Protein AF-A0A1G2IUQ7-F1 (afdb_monomer_lite)

pLDDT: mean 84.72, std 8.71, range [58.06, 95.12]

Radius of gyration: 25.97 Å; chains: 1; bounding box: 78×21×56 Å

Secondary structure (DSSP, 8-state):
--HHHHHHHHHHHHHHHHHHH----HHHHHHHHHHHHHHHHHHHHHHHHHHHHHHHHH-TT-HHHHHHHHHHHHHHHHHHHHHHHHHHHHHHHHHHTT-

Organism: NCBI:txid1802223

Structure (mmCIF, N/CA/C/O backbone):
data_AF-A0A1G2IUQ7-F1
#
_entry.id   AF-A0A1G2IUQ7-F1
#
loop_
_atom_site.group_PDB
_atom_site.id
_atom_site.type_symbol
_atom_site.label_atom_id
_atom_site.label_alt_id
_atom_site.label_comp_id
_atom_site.label_asym_id
_atom_site.label_entity_id
_atom_site.label_seq_id
_atom_site.pdbx_PDB_ins_code
_atom_site.Cartn_x
_atom_site.Cartn_y
_atom_site.Cartn_z
_atom_site.occupancy
_atom_site.B_iso_or_equiv
_atom_site.auth_seq_id
_atom_site.auth_comp_id
_atom_site.auth_asym_id
_atom_site.auth_atom_id
_atom_site.pdbx_PDB_model_num
ATOM 1 N N . MET A 1 1 ? 54.262 7.006 -28.403 1.00 63.62 1 MET A N 1
ATOM 2 C CA . MET A 1 1 ? 52.849 6.560 -28.362 1.00 63.62 1 MET A CA 1
ATOM 3 C C . MET A 1 1 ? 52.128 7.030 -29.611 1.00 63.62 1 MET A C 1
ATOM 5 O O . MET A 1 1 ? 52.298 8.179 -30.005 1.00 63.62 1 MET A O 1
ATOM 9 N N . ASN A 1 2 ? 51.349 6.153 -30.245 1.00 82.88 2 ASN A N 1
ATOM 10 C CA . ASN A 1 2 ? 50.547 6.530 -31.404 1.00 82.88 2 ASN A CA 1
ATOM 11 C C . ASN A 1 2 ? 49.430 7.480 -30.938 1.00 82.88 2 ASN A C 1
ATOM 13 O O . ASN A 1 2 ? 48.631 7.107 -30.080 1.00 82.88 2 ASN A O 1
ATOM 17 N N . LYS A 1 3 ? 49.390 8.711 -31.465 1.00 79.44 3 LYS A N 1
ATOM 18 C CA . LYS A 1 3 ? 48.465 9.771 -31.012 1.00 79.44 3 LYS A CA 1
ATOM 19 C C . LYS A 1 3 ? 46.997 9.317 -31.039 1.00 79.44 3 LYS A C 1
ATOM 21 O O . LYS A 1 3 ? 46.215 9.707 -30.182 1.00 79.44 3 LYS A O 1
ATOM 26 N N . LYS A 1 4 ? 46.654 8.415 -31.966 1.00 82.12 4 LYS A N 1
ATOM 27 C CA . LYS A 1 4 ? 45.323 7.803 -32.091 1.00 82.12 4 LYS A CA 1
ATOM 28 C C . LYS A 1 4 ? 44.964 6.904 -30.901 1.00 82.12 4 LYS A C 1
ATOM 30 O O . LYS A 1 4 ? 43.848 6.971 -30.405 1.00 82.12 4 LYS A O 1
ATOM 35 N N . ALA A 1 5 ? 45.920 6.113 -30.411 1.00 83.94 5 ALA A N 1
ATOM 36 C CA . ALA A 1 5 ? 45.714 5.239 -29.255 1.00 83.94 5 ALA A CA 1
ATOM 37 C C . ALA A 1 5 ? 45.514 6.051 -27.966 1.00 83.94 5 ALA A C 1
ATOM 39 O O . ALA A 1 5 ? 44.662 5.719 -27.152 1.00 83.94 5 ALA A O 1
ATOM 40 N N . PHE A 1 6 ? 46.245 7.159 -27.819 1.00 84.69 6 PHE A N 1
ATOM 41 C CA . PHE A 1 6 ? 46.074 8.071 -26.688 1.00 84.69 6 PHE A CA 1
ATOM 42 C C . PHE A 1 6 ? 44.686 8.736 -26.677 1.00 84.69 6 PHE A C 1
ATOM 44 O O . PHE A 1 6 ? 44.037 8.781 -25.637 1.00 84.69 6 PHE A O 1
ATOM 51 N N . ILE A 1 7 ? 44.197 9.183 -27.840 1.00 86.69 7 ILE A N 1
ATOM 52 C CA . ILE A 1 7 ? 42.865 9.796 -27.975 1.00 86.69 7 ILE A CA 1
ATOM 53 C C . ILE A 1 7 ? 41.742 8.792 -27.669 1.00 86.69 7 ILE A C 1
ATOM 55 O O . ILE A 1 7 ? 40.779 9.147 -26.995 1.0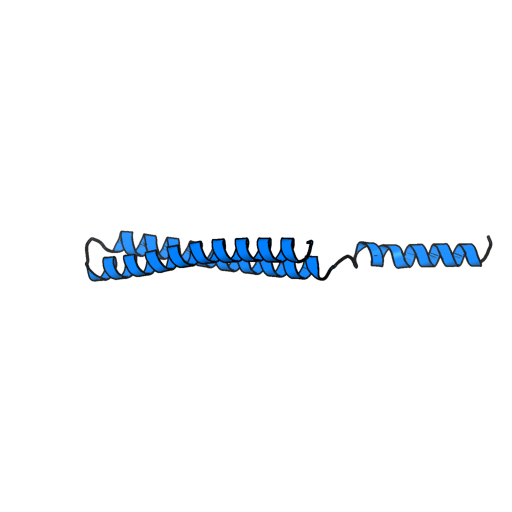0 86.69 7 ILE A O 1
ATOM 59 N N . LEU A 1 8 ? 41.870 7.537 -28.111 1.00 83.44 8 LEU A N 1
ATOM 60 C CA . LEU A 1 8 ? 40.879 6.491 -27.827 1.00 83.44 8 LEU A CA 1
ATOM 61 C C . LEU A 1 8 ? 40.792 6.155 -26.334 1.00 83.44 8 LEU A C 1
ATOM 63 O O . LEU A 1 8 ? 39.694 6.006 -25.805 1.00 83.44 8 LEU A O 1
ATOM 67 N N . ILE A 1 9 ? 41.934 6.090 -25.643 1.00 86.62 9 ILE A N 1
ATOM 68 C CA . ILE A 1 9 ? 41.970 5.866 -24.191 1.00 86.62 9 ILE A CA 1
ATOM 69 C C . ILE A 1 9 ? 41.321 7.044 -23.454 1.00 86.62 9 ILE A C 1
ATOM 71 O O . ILE A 1 9 ? 40.516 6.831 -22.551 1.00 86.62 9 ILE A O 1
ATOM 75 N N . LEU A 1 10 ? 41.610 8.280 -23.868 1.00 83.38 10 LEU A N 1
ATOM 76 C CA . LEU A 1 10 ? 41.030 9.477 -23.258 1.00 83.38 10 LEU A CA 1
ATOM 77 C C . LEU A 1 10 ? 39.502 9.535 -23.443 1.00 83.38 10 LEU A C 1
ATOM 79 O O . LEU A 1 10 ? 38.780 9.817 -22.492 1.00 83.38 10 LEU A O 1
ATOM 83 N N . LEU A 1 11 ? 38.998 9.199 -24.634 1.00 81.88 11 LEU A N 1
ATOM 84 C CA . LEU A 1 11 ? 37.558 9.083 -24.901 1.00 81.88 11 LEU A CA 1
ATOM 85 C C . LEU A 1 11 ? 36.897 7.977 -24.066 1.00 81.88 11 LEU A C 1
ATOM 87 O O . LEU A 1 11 ? 35.799 8.177 -23.548 1.00 81.88 11 LEU A O 1
ATOM 91 N N . GLY A 1 12 ? 37.567 6.836 -23.888 1.00 81.31 12 GLY A N 1
ATOM 92 C CA . GLY A 1 12 ? 37.091 5.761 -23.014 1.00 81.31 12 GLY A CA 1
ATOM 93 C C . GLY A 1 12 ? 36.958 6.216 -21.558 1.00 81.31 12 GLY A C 1
ATOM 94 O O . GLY A 1 12 ? 35.909 6.040 -20.946 1.00 81.31 12 GLY A O 1
ATOM 95 N N . VAL A 1 13 ? 37.979 6.888 -21.021 1.00 84.56 13 VAL A N 1
ATOM 96 C CA . VAL A 1 13 ? 37.972 7.417 -19.642 1.00 84.56 13 VAL A CA 1
ATOM 97 C C . VAL A 1 13 ? 36.889 8.476 -19.433 1.00 84.56 13 VAL A C 1
ATOM 99 O O . VAL A 1 13 ? 36.280 8.515 -18.370 1.00 84.56 13 VAL A O 1
ATOM 102 N N . LEU A 1 14 ? 36.603 9.304 -20.438 1.00 79.69 14 LEU A N 1
ATOM 103 C CA . LEU A 1 14 ? 35.567 10.338 -20.350 1.00 79.69 14 LEU A CA 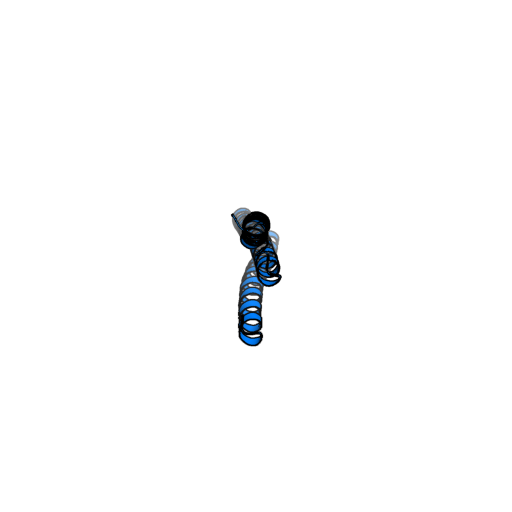1
ATOM 104 C C . LEU A 1 14 ? 34.139 9.788 -20.493 1.00 79.69 14 LEU A C 1
ATOM 106 O O . LEU A 1 14 ? 33.198 10.396 -19.988 1.00 79.69 14 LEU A O 1
ATOM 110 N N . THR A 1 15 ? 33.959 8.646 -21.161 1.00 79.31 15 THR A N 1
ATOM 111 C CA . THR A 1 15 ? 32.636 8.027 -21.371 1.00 79.31 15 THR A CA 1
ATOM 112 C C . THR A 1 15 ? 32.271 6.999 -20.297 1.00 79.31 15 THR A C 1
ATOM 114 O O . THR A 1 15 ? 31.086 6.783 -20.052 1.00 79.31 15 THR A O 1
ATOM 117 N N . LEU A 1 16 ? 33.256 6.426 -19.596 1.00 75.31 16 LEU A N 1
ATOM 118 C CA . LEU A 1 16 ? 33.063 5.477 -18.489 1.00 75.31 16 LEU A CA 1
ATOM 119 C C . LEU A 1 16 ? 32.168 6.008 -17.348 1.00 75.31 16 LEU A C 1
ATOM 121 O O . LEU A 1 16 ? 31.247 5.287 -16.960 1.00 75.31 16 LEU A O 1
ATOM 125 N N . PRO A 1 17 ? 32.353 7.242 -16.829 1.00 76.31 17 PRO A N 1
ATOM 126 C CA . PRO A 1 17 ? 31.461 7.796 -15.813 1.00 76.31 17 PRO A CA 1
ATOM 127 C C . PRO A 1 17 ? 30.031 7.921 -16.335 1.00 76.31 17 PRO A C 1
ATOM 129 O O . PRO A 1 17 ? 29.085 7.539 -15.653 1.00 76.31 17 PRO A O 1
ATOM 132 N N . ASN A 1 18 ? 29.866 8.378 -17.578 1.00 70.75 18 ASN A N 1
ATOM 133 C CA . ASN A 1 18 ? 28.543 8.517 -18.174 1.00 70.75 18 ASN A CA 1
ATOM 134 C C . ASN A 1 18 ? 27.851 7.159 -18.327 1.00 70.75 18 ASN A C 1
ATOM 136 O O . ASN A 1 18 ? 26.663 7.080 -18.071 1.00 70.75 18 ASN A O 1
ATOM 140 N N . LEU A 1 19 ? 28.557 6.077 -18.662 1.00 70.00 19 LEU A N 1
ATOM 141 C CA . LEU A 1 19 ? 27.963 4.734 -18.718 1.00 70.00 19 LEU A CA 1
ATOM 142 C C . LEU A 1 19 ? 27.585 4.192 -17.328 1.00 70.00 19 LEU A C 1
ATOM 144 O O . LEU A 1 19 ? 26.555 3.538 -17.196 1.00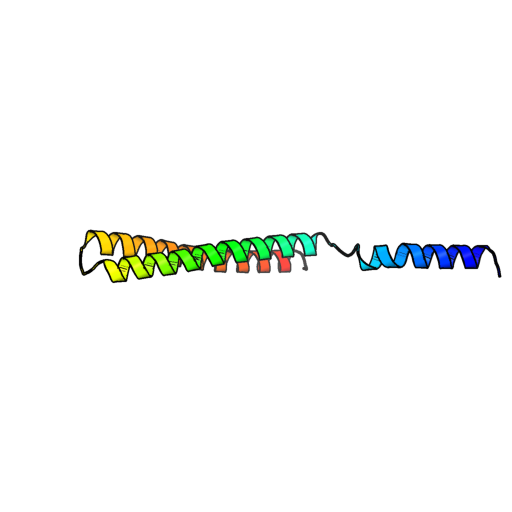 70.00 19 LEU A O 1
ATOM 148 N N . ALA A 1 20 ? 28.382 4.490 -16.297 1.00 68.25 20 ALA A N 1
ATOM 149 C CA . ALA A 1 20 ? 28.106 4.072 -14.921 1.00 68.25 20 ALA A CA 1
ATOM 150 C C . ALA A 1 20 ? 26.925 4.832 -14.287 1.00 68.25 20 ALA A C 1
ATOM 152 O O . ALA A 1 20 ? 26.171 4.256 -13.506 1.00 68.25 20 ALA A O 1
ATOM 153 N N . PHE A 1 21 ? 26.742 6.112 -14.629 1.00 66.88 21 PHE A N 1
ATOM 154 C CA . PHE A 1 21 ? 25.697 6.967 -14.053 1.00 66.88 21 PHE A CA 1
ATOM 155 C C . PHE A 1 21 ? 24.465 7.164 -14.955 1.00 66.88 21 PHE A C 1
ATOM 157 O O . PHE A 1 21 ? 23.418 7.564 -14.454 1.00 66.88 21 PHE A O 1
ATOM 164 N N . ALA A 1 22 ? 24.531 6.860 -16.258 1.00 60.19 22 ALA A N 1
ATOM 165 C CA . ALA A 1 22 ? 23.389 6.982 -17.178 1.00 60.19 22 ALA A CA 1
ATOM 166 C C . ALA A 1 22 ? 22.461 5.759 -17.191 1.00 60.19 22 ALA A C 1
ATOM 168 O O . ALA A 1 22 ? 21.527 5.714 -17.991 1.00 60.19 22 ALA A O 1
ATOM 169 N N . GLN A 1 23 ? 22.657 4.778 -16.305 1.00 63.69 23 GLN A N 1
ATOM 170 C CA . GLN A 1 23 ? 21.780 3.608 -16.183 1.00 63.69 23 GLN A CA 1
ATOM 171 C C . G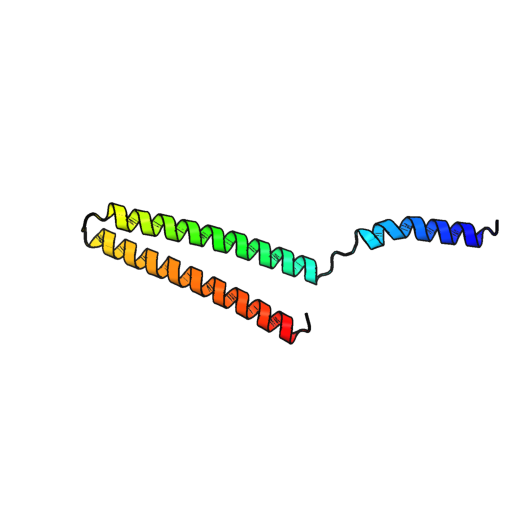LN A 1 23 ? 20.451 3.942 -15.471 1.00 63.69 23 GLN A C 1
ATOM 173 O O . GLN A 1 23 ? 19.955 3.197 -14.628 1.00 63.69 23 GLN A O 1
ATOM 178 N N . VAL A 1 24 ? 19.840 5.074 -15.812 1.00 62.34 24 VAL A N 1
ATOM 179 C CA . VAL A 1 24 ? 18.431 5.327 -15.523 1.00 62.34 24 VAL A CA 1
ATOM 180 C C . VAL A 1 24 ? 17.656 4.818 -16.728 1.00 62.34 24 VAL A C 1
ATOM 182 O O . VAL A 1 24 ? 17.464 5.516 -17.720 1.00 62.34 24 VAL A O 1
ATOM 185 N N . THR A 1 25 ? 17.266 3.547 -16.675 1.00 78.31 25 THR A N 1
ATOM 186 C CA . THR A 1 25 ? 16.337 3.000 -17.661 1.00 78.31 25 THR A CA 1
ATOM 187 C C . THR A 1 25 ? 14.944 3.560 -17.381 1.00 78.31 25 THR A C 1
ATOM 189 O O . THR A 1 25 ? 14.586 3.832 -16.236 1.00 78.31 25 THR A O 1
ATOM 192 N N . ILE A 1 26 ? 14.112 3.698 -18.415 1.00 74.94 26 ILE A N 1
ATOM 193 C CA . ILE A 1 26 ? 12.698 4.076 -18.234 1.00 74.94 26 ILE A CA 1
ATOM 194 C C . ILE A 1 26 ? 12.026 3.129 -17.224 1.00 74.94 26 ILE A C 1
ATOM 196 O O . ILE A 1 26 ? 11.244 3.563 -16.382 1.00 74.94 26 ILE A O 1
ATOM 200 N N . GLN A 1 27 ? 12.423 1.853 -17.231 1.00 77.56 27 GLN A N 1
ATOM 201 C CA . GLN A 1 27 ? 11.954 0.860 -16.275 1.00 77.56 27 GLN A CA 1
ATOM 202 C C . GLN A 1 27 ? 12.298 1.201 -14.820 1.00 77.56 27 GLN A C 1
ATOM 204 O O . GLN A 1 27 ? 11.446 1.050 -13.945 1.00 77.56 27 GLN A O 1
ATOM 209 N N . SER A 1 28 ? 13.518 1.668 -14.532 1.00 80.44 28 SER A N 1
ATOM 210 C CA . SER A 1 28 ? 13.896 2.017 -13.159 1.00 80.44 28 SER A CA 1
ATOM 211 C C . SER A 1 28 ? 13.139 3.247 -12.659 1.00 80.44 28 SER A C 1
ATOM 213 O O . SER A 1 28 ? 12.750 3.282 -11.492 1.00 80.44 28 SER A O 1
ATOM 215 N N . MET A 1 29 ? 12.836 4.204 -13.542 1.00 80.81 29 MET A N 1
ATOM 216 C CA . MET A 1 29 ? 11.997 5.359 -13.205 1.00 80.81 29 MET A CA 1
ATOM 217 C C . MET A 1 29 ? 10.549 4.959 -12.911 1.00 80.81 29 MET A C 1
ATOM 219 O O . MET A 1 29 ? 9.978 5.416 -11.922 1.00 80.81 29 MET A O 1
ATOM 223 N N . VAL A 1 30 ? 9.963 4.085 -13.736 1.00 82.75 30 VAL A N 1
ATOM 224 C CA . VAL A 1 30 ? 8.599 3.576 -13.526 1.00 82.75 30 VAL A CA 1
ATOM 225 C C . VAL A 1 30 ? 8.518 2.786 -12.222 1.00 82.75 30 VAL A C 1
ATOM 227 O O . VAL A 1 30 ? 7.625 3.034 -11.414 1.00 82.75 30 VAL A O 1
ATOM 230 N N . ASN A 1 31 ? 9.482 1.901 -11.962 1.00 84.88 31 ASN A N 1
ATOM 231 C CA . ASN A 1 31 ? 9.530 1.131 -10.720 1.00 84.88 31 ASN A CA 1
ATOM 232 C C . ASN A 1 31 ? 9.678 2.041 -9.493 1.00 84.88 31 ASN A C 1
ATOM 234 O O . ASN A 1 31 ? 8.992 1.833 -8.495 1.00 84.88 31 ASN A O 1
ATOM 238 N N . ALA A 1 32 ? 10.526 3.071 -9.565 1.00 85.94 32 ALA A N 1
ATOM 239 C CA . ALA A 1 32 ? 10.671 4.039 -8.482 1.00 85.94 32 ALA A CA 1
ATOM 240 C C . ALA A 1 32 ? 9.356 4.789 -8.214 1.00 85.94 32 ALA A C 1
ATOM 242 O O . ALA A 1 32 ? 8.926 4.866 -7.065 1.00 85.94 32 ALA A O 1
ATOM 243 N N . ALA A 1 33 ? 8.677 5.265 -9.263 1.00 86.25 33 ALA A N 1
ATOM 244 C CA . ALA A 1 33 ? 7.387 5.940 -9.137 1.00 86.25 33 ALA A CA 1
ATOM 245 C C . ALA A 1 33 ? 6.321 5.026 -8.512 1.00 86.25 33 ALA A C 1
ATOM 247 O O . ALA A 1 33 ? 5.655 5.423 -7.557 1.00 86.25 33 ALA A O 1
ATOM 248 N N . VAL A 1 34 ? 6.218 3.781 -8.988 1.00 88.19 34 VAL A N 1
ATOM 249 C CA . VAL A 1 34 ? 5.315 2.759 -8.438 1.00 88.19 34 VAL A CA 1
ATOM 250 C C . VAL A 1 34 ? 5.575 2.540 -6.949 1.00 88.19 34 VAL A C 1
ATOM 252 O O . VAL A 1 34 ? 4.639 2.582 -6.150 1.00 88.19 34 VAL A O 1
ATOM 255 N N . MET A 1 35 ? 6.835 2.345 -6.555 1.00 89.31 35 MET A N 1
ATOM 256 C CA . MET A 1 35 ? 7.188 2.100 -5.155 1.00 89.31 35 MET A CA 1
ATOM 257 C C . MET A 1 35 ? 6.859 3.307 -4.279 1.00 89.31 35 MET A C 1
ATOM 259 O O . MET A 1 35 ? 6.255 3.144 -3.220 1.00 89.31 35 MET A O 1
ATOM 263 N N . THR A 1 36 ? 7.167 4.526 -4.728 1.00 90.81 36 THR A N 1
ATOM 264 C CA . THR A 1 36 ? 6.792 5.751 -4.008 1.00 90.81 36 THR A CA 1
ATOM 265 C C . THR A 1 36 ? 5.276 5.858 -3.832 1.00 90.81 36 THR A C 1
ATOM 267 O O . THR A 1 36 ? 4.811 6.141 -2.727 1.00 90.81 36 THR A O 1
ATOM 270 N N . THR A 1 37 ? 4.487 5.581 -4.873 1.00 90.94 37 THR A N 1
ATOM 271 C CA . THR A 1 37 ? 3.021 5.592 -4.781 1.00 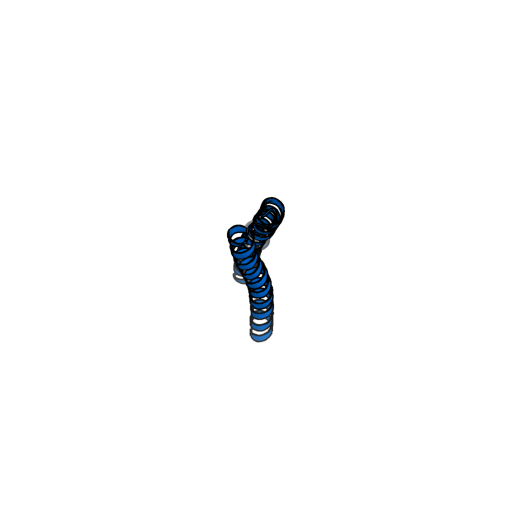90.94 37 THR A CA 1
ATOM 272 C C . THR A 1 37 ? 2.503 4.548 -3.789 1.00 90.94 37 THR A C 1
ATOM 274 O O . THR A 1 37 ? 1.646 4.872 -2.966 1.00 90.94 37 THR A O 1
ATOM 277 N N . LEU A 1 38 ? 3.039 3.323 -3.804 1.00 91.00 38 LEU A N 1
ATOM 278 C CA . LEU A 1 38 ? 2.648 2.265 -2.864 1.00 91.00 38 LEU A CA 1
ATOM 279 C C . LEU A 1 38 ? 3.010 2.608 -1.411 1.00 91.00 38 LEU A C 1
ATOM 281 O O . LEU A 1 38 ? 2.226 2.328 -0.501 1.00 91.00 38 LEU A O 1
ATOM 285 N N . TYR A 1 39 ? 4.149 3.261 -1.172 1.00 92.75 39 TYR A N 1
ATOM 286 C CA . TYR A 1 39 ? 4.520 3.729 0.166 1.00 92.75 39 TYR A CA 1
ATOM 287 C C . TYR A 1 39 ? 3.561 4.797 0.693 1.00 92.75 39 TYR A C 1
ATOM 289 O O . TYR A 1 39 ? 3.105 4.710 1.832 1.00 92.75 39 TYR A O 1
ATOM 297 N N . ILE A 1 40 ? 3.198 5.776 -0.135 1.00 93.94 40 ILE A N 1
ATOM 298 C CA . ILE A 1 40 ? 2.239 6.816 0.262 1.00 93.94 40 ILE A CA 1
ATOM 299 C C . ILE A 1 40 ? 0.861 6.195 0.527 1.00 93.94 40 ILE A C 1
ATOM 301 O O . ILE A 1 40 ? 0.247 6.464 1.561 1.00 93.94 40 ILE A O 1
ATOM 305 N N . ALA A 1 41 ? 0.387 5.325 -0.369 1.00 92.19 41 ALA A N 1
ATOM 306 C CA . ALA A 1 41 ? -0.909 4.668 -0.231 1.00 92.19 41 ALA A CA 1
ATOM 307 C C . ALA A 1 41 ? -0.983 3.787 1.028 1.00 92.19 41 ALA A C 1
ATOM 309 O O . ALA A 1 41 ? -1.965 3.849 1.769 1.00 92.19 41 ALA A O 1
ATOM 310 N N . SER A 1 42 ? 0.062 3.005 1.309 1.00 92.44 42 SER A N 1
ATOM 311 C CA . SER A 1 42 ? 0.119 2.173 2.517 1.00 92.44 42 SER A CA 1
ATOM 312 C C . SER A 1 42 ? 0.156 3.015 3.794 1.00 92.44 42 SER A C 1
ATOM 314 O O . SER A 1 42 ? -0.571 2.704 4.737 1.00 92.44 42 SER A O 1
ATOM 316 N N . GLY A 1 43 ? 0.893 4.130 3.806 1.00 93.56 43 GLY A N 1
ATOM 317 C CA . GLY A 1 43 ? 0.888 5.082 4.920 1.00 93.56 43 GLY A CA 1
ATOM 318 C C . GLY A 1 43 ? -0.509 5.628 5.237 1.00 93.56 43 GLY A C 1
ATOM 319 O O . GLY A 1 43 ? -0.926 5.628 6.395 1.00 93.56 43 GLY A O 1
ATOM 320 N N . ILE A 1 44 ? -1.276 6.016 4.212 1.00 93.88 44 ILE A N 1
ATOM 321 C CA . ILE A 1 44 ? -2.659 6.500 4.377 1.00 93.88 44 ILE A CA 1
ATOM 322 C C . ILE A 1 44 ? -3.557 5.415 4.986 1.00 93.88 44 ILE A C 1
ATOM 324 O O . ILE A 1 44 ? -4.358 5.694 5.879 1.00 93.88 44 ILE A O 1
ATOM 328 N N . ILE A 1 45 ? -3.414 4.167 4.541 1.00 94.25 45 ILE A N 1
ATOM 329 C CA . ILE A 1 45 ? -4.206 3.044 5.055 1.00 94.25 45 ILE A CA 1
ATOM 330 C C . ILE A 1 45 ? -3.895 2.762 6.521 1.00 94.25 45 ILE A C 1
ATOM 332 O O . ILE A 1 45 ? -4.817 2.532 7.300 1.00 94.25 45 ILE A O 1
ATOM 336 N N . VAL A 1 46 ? -2.625 2.812 6.925 1.00 94.69 46 VAL A N 1
ATOM 337 C CA . VAL A 1 46 ? -2.248 2.638 8.336 1.00 94.69 46 VAL A CA 1
ATOM 338 C C . VAL A 1 46 ? -2.926 3.699 9.206 1.00 94.69 46 VAL A C 1
ATOM 340 O O . VAL A 1 46 ? -3.487 3.368 10.250 1.00 94.69 46 VAL A O 1
ATOM 343 N N . ILE A 1 47 ? -2.961 4.955 8.754 1.00 94.88 47 ILE A N 1
ATOM 344 C CA . ILE A 1 47 ? -3.670 6.033 9.460 1.00 94.88 47 ILE A CA 1
ATOM 345 C C . ILE A 1 47 ? -5.171 5.730 9.551 1.00 94.88 47 ILE A C 1
ATOM 347 O O . ILE A 1 47 ? -5.754 5.867 10.626 1.00 94.88 47 ILE A O 1
ATOM 351 N N . LEU A 1 48 ? -5.800 5.274 8.465 1.00 92.62 48 LEU A N 1
ATOM 352 C CA . LEU A 1 48 ? -7.217 4.885 8.454 1.00 92.62 48 LEU A CA 1
ATOM 353 C C . LEU A 1 48 ? -7.523 3.760 9.453 1.00 92.62 48 LEU A C 1
ATOM 355 O O . LEU A 1 48 ? -8.530 3.834 10.163 1.00 92.62 48 LEU A O 1
ATOM 359 N N . TRP A 1 49 ? -6.640 2.767 9.575 1.00 94.31 49 TRP A N 1
ATOM 360 C CA . TRP A 1 49 ? -6.764 1.703 10.573 1.00 94.31 49 TRP A CA 1
ATOM 361 C C . TRP A 1 49 ? -6.662 2.234 12.004 1.00 94.31 49 TRP A C 1
ATOM 363 O O . TRP A 1 49 ? -7.481 1.865 12.849 1.00 94.31 49 TRP A O 1
ATOM 373 N N . ILE A 1 50 ? -5.718 3.140 12.272 1.00 94.75 50 ILE A N 1
ATOM 374 C CA . ILE A 1 50 ? -5.567 3.777 13.589 1.00 94.75 50 ILE A CA 1
ATOM 375 C C . ILE A 1 50 ? -6.817 4.591 13.935 1.00 94.75 50 ILE A C 1
ATOM 377 O O . ILE A 1 50 ? -7.392 4.413 15.010 1.00 94.75 50 ILE A O 1
ATOM 381 N N . VAL A 1 51 ? -7.277 5.449 13.021 1.00 91.81 51 VAL A N 1
ATOM 382 C CA . VAL A 1 51 ? -8.471 6.285 13.220 1.00 91.81 51 VAL A CA 1
ATOM 383 C C . VAL A 1 51 ? -9.700 5.415 13.458 1.00 91.81 51 VAL A C 1
ATOM 385 O O . VAL A 1 51 ? -10.457 5.674 14.389 1.00 91.81 51 VAL A O 1
ATOM 388 N N . THR A 1 52 ? -9.876 4.354 12.671 1.00 92.81 52 THR A N 1
ATOM 389 C CA . THR A 1 52 ? -10.971 3.395 12.852 1.00 92.81 52 THR A CA 1
ATOM 390 C C . THR A 1 52 ? -10.912 2.743 14.233 1.00 92.81 52 THR A C 1
ATOM 392 O O . THR A 1 52 ? -11.927 2.704 14.929 1.00 92.81 52 THR A O 1
ATOM 395 N N . GLY A 1 53 ? -9.735 2.278 14.660 1.00 90.06 53 GLY A N 1
ATOM 396 C CA . GLY A 1 53 ? -9.532 1.690 15.984 1.00 90.06 53 GLY A CA 1
ATOM 397 C C . GLY A 1 53 ? -9.912 2.654 17.107 1.00 90.06 53 GLY A C 1
ATOM 398 O O . GLY A 1 53 ? -10.689 2.296 17.990 1.00 90.06 53 GLY A O 1
ATOM 399 N N . LEU A 1 54 ? -9.457 3.907 17.031 1.00 91.25 54 LEU A N 1
ATOM 400 C CA . LEU A 1 54 ? -9.824 4.951 17.993 1.00 91.25 54 LEU A CA 1
ATOM 401 C C . LEU A 1 54 ? -11.334 5.215 18.015 1.00 91.25 54 LEU A C 1
ATOM 403 O O . LEU A 1 54 ? -11.915 5.404 19.085 1.00 91.25 54 LEU A O 1
ATOM 407 N N . LEU A 1 55 ? -11.989 5.197 16.856 1.00 89.56 55 LEU A N 1
ATOM 408 C CA . LEU A 1 55 ? -13.426 5.438 16.744 1.00 89.56 55 LEU A CA 1
ATOM 409 C C . LEU A 1 55 ? -14.244 4.321 17.403 1.00 89.56 55 LEU A C 1
ATOM 411 O O . LEU A 1 55 ? -15.253 4.604 18.041 1.00 89.56 55 LEU A O 1
ATOM 415 N N . PHE A 1 56 ? -13.781 3.070 17.327 1.00 87.94 56 PHE A N 1
ATOM 416 C CA . PHE A 1 56 ? -14.390 1.959 18.063 1.00 87.94 56 PHE A CA 1
ATOM 417 C C . PHE A 1 56 ? -14.115 2.018 19.565 1.00 87.94 56 PHE A C 1
ATOM 419 O O . PHE A 1 56 ? -15.041 1.819 20.350 1.00 87.94 56 PHE A O 1
ATOM 426 N N . LEU A 1 57 ? -12.881 2.327 19.975 1.00 89.38 57 LEU A N 1
ATOM 427 C CA . LEU A 1 57 ? -12.518 2.425 21.394 1.00 89.38 57 LEU A CA 1
ATOM 428 C C . LEU A 1 57 ? -13.286 3.546 22.107 1.00 89.38 57 LEU A C 1
ATOM 430 O O . LEU A 1 57 ? -13.698 3.391 23.253 1.00 89.38 57 LEU A O 1
ATOM 434 N N . THR A 1 58 ? -13.525 4.662 21.418 1.00 89.38 58 THR A N 1
ATOM 435 C CA . THR A 1 58 ? -14.250 5.817 21.972 1.00 89.38 58 THR A CA 1
ATOM 436 C C . THR A 1 58 ? -15.769 5.720 21.836 1.00 89.38 58 THR A C 1
ATOM 438 O O . THR A 1 58 ? -16.476 6.535 22.425 1.00 89.38 58 THR A O 1
ATOM 441 N N . ALA A 1 59 ? -16.300 4.733 21.106 1.00 85.62 59 ALA A N 1
ATOM 442 C CA . ALA A 1 59 ? -17.733 4.640 20.845 1.00 85.62 59 ALA A CA 1
ATOM 443 C C . ALA A 1 59 ? -18.574 4.329 22.095 1.00 85.62 59 ALA A C 1
ATOM 445 O O . ALA A 1 59 ? -19.743 4.692 22.100 1.00 85.62 59 ALA A O 1
ATOM 446 N N . GLN A 1 60 ? -18.022 3.672 23.127 1.00 84.12 60 GLN A N 1
ATOM 447 C CA . GLN A 1 60 ? -18.692 3.366 24.413 1.00 84.12 60 GLN A CA 1
ATOM 448 C C . GLN A 1 60 ? -20.142 2.826 24.296 1.00 84.12 60 GLN A C 1
ATOM 450 O O . GLN A 1 60 ? -20.965 3.032 25.181 1.00 84.12 60 GLN A O 1
ATOM 455 N N . GLY A 1 61 ? -20.485 2.146 23.195 1.00 77.06 61 GLY A N 1
ATOM 456 C CA . GLY A 1 61 ? -21.841 1.641 22.936 1.00 77.06 61 GLY A CA 1
ATOM 457 C C . GLY A 1 61 ? -22.828 2.650 22.326 1.00 77.06 61 GLY A C 1
ATOM 458 O O . GLY A 1 61 ? -23.963 2.276 22.044 1.00 77.06 61 GLY A O 1
ATOM 459 N N . ALA A 1 62 ? -22.416 3.893 22.055 1.00 88.00 62 ALA A N 1
ATOM 460 C CA . ALA A 1 62 ? -23.226 4.879 21.343 1.00 88.00 62 ALA A CA 1
ATOM 461 C C . ALA A 1 62 ? -23.466 4.430 19.881 1.00 88.00 62 ALA A C 1
ATOM 463 O O . ALA A 1 62 ? -22.502 4.338 19.106 1.00 88.00 62 ALA A O 1
ATOM 464 N N . PRO A 1 63 ? -24.725 4.188 19.460 1.00 83.94 63 PRO A N 1
ATOM 465 C CA . PRO A 1 63 ? -25.041 3.605 18.150 1.00 83.94 63 PRO A CA 1
ATOM 466 C C . PRO A 1 63 ? -24.478 4.400 16.964 1.00 83.94 63 PRO A C 1
ATOM 468 O O . PRO A 1 63 ? -23.989 3.822 15.987 1.00 83.94 63 PRO A O 1
ATOM 471 N N . ASP A 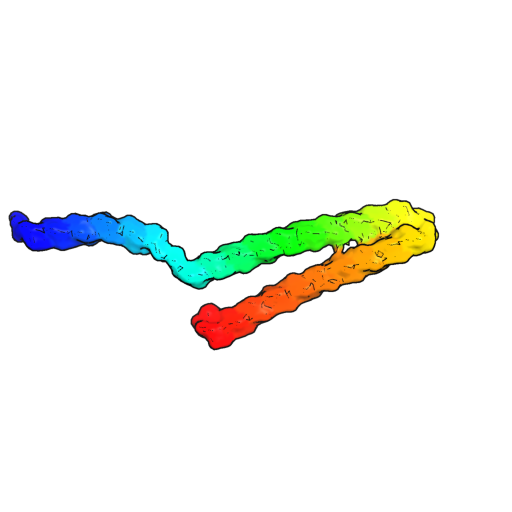1 64 ? -24.475 5.729 17.072 1.00 87.12 64 ASP A N 1
ATOM 472 C CA . ASP A 1 64 ? -23.983 6.621 16.020 1.00 87.12 64 ASP A CA 1
ATOM 473 C C . ASP A 1 64 ? -22.472 6.484 15.803 1.00 87.12 64 ASP A C 1
ATOM 475 O O . ASP A 1 64 ? -21.994 6.438 14.665 1.00 87.12 64 ASP A O 1
ATOM 479 N N . LYS A 1 65 ? -21.704 6.364 16.890 1.00 83.62 65 LYS A N 1
ATOM 480 C CA . LYS A 1 65 ? -20.242 6.218 16.840 1.00 83.62 65 LYS A CA 1
ATOM 481 C C . LYS A 1 65 ? -19.837 4.833 16.353 1.00 83.62 65 LYS A C 1
ATOM 483 O O . LYS A 1 65 ? -18.923 4.718 15.542 1.00 83.62 65 LYS A O 1
ATOM 488 N N . VAL A 1 66 ? -20.577 3.796 16.743 1.00 86.56 66 VAL A N 1
ATOM 489 C CA . VAL A 1 66 ? -20.383 2.434 16.219 1.00 86.56 66 VAL A CA 1
ATOM 490 C C . VAL A 1 66 ? -20.662 2.380 14.714 1.00 86.56 66 VAL A C 1
ATOM 492 O O . VAL A 1 66 ? -19.910 1.756 13.962 1.00 86.56 66 VAL A O 1
ATOM 495 N N . THR A 1 67 ? -21.700 3.075 14.244 1.00 88.56 67 THR A N 1
ATOM 496 C CA . THR A 1 67 ? -22.032 3.139 12.812 1.00 88.56 67 THR A CA 1
ATOM 497 C C . THR A 1 67 ? -20.943 3.853 12.013 1.00 88.56 67 THR A C 1
ATOM 499 O O . THR A 1 67 ? -20.546 3.378 10.946 1.00 88.56 67 THR A O 1
ATOM 502 N N . GLN A 1 68 ? -20.411 4.962 12.534 1.00 88.12 68 GLN A N 1
ATOM 503 C CA . GLN A 1 68 ? -19.258 5.641 11.934 1.00 88.12 68 GLN A CA 1
ATOM 504 C C . GLN A 1 68 ? -18.015 4.741 11.921 1.00 88.12 68 GLN A C 1
ATOM 506 O O . GLN A 1 68 ? -17.350 4.647 10.890 1.00 88.12 68 GLN A O 1
ATOM 511 N N . GLY A 1 69 ? -17.751 4.014 13.010 1.00 87.69 69 GLY A N 1
ATOM 512 C CA . GLY A 1 69 ? -16.621 3.089 13.111 1.00 87.69 69 GLY A CA 1
ATOM 513 C C . GLY A 1 69 ? -16.715 1.973 12.076 1.00 87.69 69 GLY A C 1
ATOM 514 O O . GLY A 1 69 ? -15.745 1.684 11.381 1.00 87.69 69 GLY A O 1
ATOM 515 N N . ARG A 1 70 ? -17.909 1.404 11.876 1.00 88.38 70 ARG A N 1
ATOM 516 C CA . ARG A 1 70 ? -18.146 0.375 10.853 1.00 88.38 70 ARG A CA 1
ATOM 517 C C . ARG A 1 70 ? -17.910 0.901 9.436 1.00 88.38 70 ARG A C 1
ATOM 519 O O . ARG A 1 70 ? -17.335 0.184 8.621 1.00 88.38 70 ARG A O 1
ATOM 526 N N . LYS A 1 71 ? -18.310 2.140 9.132 1.00 90.62 71 LYS A N 1
ATOM 527 C CA . LYS A 1 71 ? -18.022 2.764 7.828 1.00 90.62 71 LYS A CA 1
ATOM 528 C C . LYS A 1 71 ? -16.518 2.970 7.623 1.00 90.62 71 LYS A C 1
ATOM 530 O O . LYS A 1 71 ? -16.003 2.621 6.565 1.00 90.62 71 LYS A O 1
ATOM 535 N N . ALA A 1 72 ? -15.820 3.476 8.638 1.00 90.94 72 ALA A N 1
ATOM 536 C CA . ALA A 1 72 ? -14.371 3.676 8.598 1.00 90.94 72 ALA A CA 1
ATOM 537 C C . ALA A 1 72 ? -13.603 2.347 8.460 1.00 90.94 72 ALA A C 1
ATOM 539 O O . ALA A 1 72 ? -12.645 2.255 7.691 1.00 90.94 72 ALA A O 1
ATOM 540 N N . LEU A 1 73 ? -14.088 1.282 9.105 1.00 92.62 73 LEU A N 1
ATOM 541 C CA . LEU A 1 73 ? -13.552 -0.071 8.963 1.00 92.62 73 LEU A CA 1
ATOM 542 C C . LEU A 1 73 ? -13.688 -0.588 7.537 1.00 92.62 73 LEU A C 1
ATOM 544 O O . LEU A 1 73 ? -12.711 -1.059 6.965 1.00 92.62 73 LEU A O 1
ATOM 548 N N . MET A 1 74 ? -14.875 -0.460 6.945 1.00 93.06 74 MET A N 1
ATOM 549 C CA . MET A 1 74 ? -15.100 -0.882 5.563 1.00 93.06 74 MET A CA 1
ATOM 550 C C . MET A 1 74 ? -14.223 -0.096 4.586 1.00 93.06 74 MET A C 1
ATOM 552 O O . MET A 1 74 ? -13.669 -0.690 3.667 1.00 93.06 74 MET A O 1
ATOM 556 N N . ALA A 1 75 ? -14.032 1.207 4.810 1.00 91.62 75 ALA A N 1
ATOM 557 C CA . ALA A 1 75 ? -13.118 2.019 4.010 1.00 91.62 75 ALA A CA 1
ATOM 558 C C . ALA A 1 75 ? -11.655 1.561 4.150 1.00 91.62 75 ALA A C 1
ATOM 560 O O . ALA A 1 75 ? -10.948 1.452 3.150 1.00 91.62 75 ALA A O 1
ATOM 561 N N . SER A 1 76 ? -11.218 1.234 5.370 1.00 92.62 76 SER A N 1
ATOM 562 C CA . SER A 1 76 ? -9.863 0.732 5.639 1.00 92.62 76 SER A CA 1
ATOM 563 C C . SER A 1 76 ? -9.621 -0.616 4.954 1.00 92.62 76 SER A C 1
ATOM 565 O O . SER A 1 76 ? -8.617 -0.789 4.266 1.00 92.62 76 SER A O 1
ATOM 567 N N . VAL A 1 77 ? -10.578 -1.543 5.063 1.00 95.12 77 VAL A N 1
ATOM 568 C CA . VAL A 1 77 ? -10.526 -2.863 4.414 1.00 95.12 77 VAL A CA 1
ATOM 569 C C . VAL A 1 77 ? -10.548 -2.733 2.891 1.00 95.12 77 VAL A C 1
ATOM 571 O O . VAL A 1 77 ? -9.730 -3.352 2.213 1.00 95.12 77 VAL A O 1
ATOM 574 N N . ALA A 1 78 ? -11.436 -1.901 2.343 1.00 94.06 78 ALA A N 1
ATOM 575 C CA . ALA A 1 78 ? -11.512 -1.655 0.905 1.00 94.06 78 ALA A CA 1
ATOM 576 C C . ALA A 1 78 ? -10.208 -1.053 0.362 1.00 94.06 78 ALA A C 1
ATOM 578 O O . ALA A 1 78 ? -9.719 -1.492 -0.676 1.00 94.06 78 ALA A O 1
ATOM 579 N N . GLY A 1 79 ? -9.605 -0.105 1.085 1.00 91.38 79 GLY A N 1
ATOM 580 C CA . GLY A 1 79 ? -8.300 0.455 0.736 1.00 91.38 79 GLY A CA 1
ATOM 581 C C . GLY A 1 79 ? -7.197 -0.604 0.728 1.00 91.38 79 GLY A C 1
ATOM 582 O O . GLY A 1 79 ? -6.406 -0.661 -0.212 1.00 91.38 79 GLY A O 1
ATOM 583 N N . THR A 1 80 ? -7.158 -1.484 1.735 1.00 93.31 80 THR A N 1
ATOM 584 C CA . THR A 1 80 ? -6.174 -2.578 1.791 1.00 93.31 80 THR A CA 1
ATOM 585 C C . THR A 1 80 ? -6.333 -3.534 0.610 1.00 93.31 80 THR A C 1
ATOM 587 O O . THR A 1 80 ? -5.347 -3.870 -0.045 1.00 93.31 80 THR A O 1
ATOM 590 N N . LEU A 1 81 ? -7.569 -3.922 0.288 1.00 94.75 81 LEU A N 1
ATOM 591 C CA . LEU A 1 81 ? -7.865 -4.760 -0.875 1.00 94.75 81 LEU A CA 1
ATOM 592 C C . LEU A 1 81 ? -7.450 -4.088 -2.187 1.00 94.75 81 LEU A C 1
ATOM 594 O O . LEU A 1 81 ? -6.884 -4.744 -3.058 1.00 94.75 81 LEU A O 1
ATOM 598 N N . LEU A 1 82 ? -7.666 -2.779 -2.313 1.00 93.06 82 LEU A N 1
ATOM 599 C CA . LEU A 1 82 ? -7.291 -2.026 -3.506 1.00 93.06 82 LEU A CA 1
ATOM 600 C C . LEU A 1 82 ? -5.777 -2.046 -3.744 1.00 93.06 82 LEU A C 1
ATOM 602 O O . LEU A 1 82 ? -5.356 -2.228 -4.884 1.00 93.06 82 LEU A O 1
ATOM 606 N N . ILE A 1 83 ? -4.952 -1.937 -2.696 1.00 91.56 83 ILE A N 1
ATOM 607 C CA . ILE A 1 83 ? -3.491 -2.066 -2.839 1.00 91.56 83 ILE A CA 1
ATOM 608 C C . ILE A 1 83 ? -3.096 -3.460 -3.332 1.00 91.56 83 ILE A C 1
ATOM 610 O O . ILE A 1 83 ? -2.244 -3.567 -4.210 1.00 91.56 83 ILE A O 1
ATOM 614 N N . ILE A 1 84 ? -3.719 -4.518 -2.808 1.00 91.50 84 ILE A N 1
ATOM 615 C CA . ILE A 1 84 ? -3.443 -5.905 -3.227 1.00 91.50 84 ILE A CA 1
ATOM 616 C C . ILE A 1 84 ? -3.792 -6.105 -4.711 1.00 91.50 84 ILE A C 1
ATOM 618 O O . ILE A 1 84 ? -3.051 -6.737 -5.468 1.00 91.50 84 ILE A O 1
ATOM 622 N N . VAL A 1 85 ? -4.908 -5.529 -5.162 1.00 91.69 85 VAL A N 1
ATOM 623 C CA . VAL A 1 85 ? -5.293 -5.573 -6.579 1.00 91.69 85 VAL A CA 1
ATOM 624 C C . VAL A 1 85 ? -4.325 -4.745 -7.431 1.00 91.69 85 VAL A C 1
ATOM 626 O O . VAL A 1 85 ? -3.902 -5.198 -8.491 1.00 91.69 85 VAL A O 1
ATOM 629 N N . ALA A 1 86 ? -3.902 -3.572 -6.962 1.00 87.88 86 ALA A N 1
ATOM 630 C CA . ALA A 1 86 ? -2.955 -2.727 -7.686 1.00 87.88 86 ALA A CA 1
ATOM 631 C C . ALA A 1 86 ? -1.591 -3.410 -7.877 1.00 87.88 86 ALA A C 1
ATOM 633 O O . ALA A 1 86 ? -1.046 -3.394 -8.980 1.00 87.88 86 ALA A O 1
ATOM 634 N N . THR A 1 87 ? -1.049 -4.055 -6.841 1.00 88.38 87 THR A N 1
ATOM 635 C CA . THR A 1 87 ? 0.226 -4.780 -6.952 1.00 88.38 87 THR A CA 1
ATOM 636 C C . THR A 1 87 ? 0.115 -5.974 -7.890 1.00 88.38 87 THR A C 1
ATOM 638 O O . THR A 1 87 ? 0.980 -6.146 -8.746 1.00 88.38 87 THR A O 1
ATOM 641 N N . SER A 1 88 ? -0.963 -6.758 -7.811 1.00 87.00 88 SER A N 1
ATOM 642 C CA . SER A 1 88 ? -1.175 -7.884 -8.734 1.00 87.00 88 SER A CA 1
ATOM 643 C C . SER A 1 88 ? -1.326 -7.444 -10.197 1.00 87.00 88 SER A C 1
ATOM 645 O O . SER A 1 88 ? -0.765 -8.090 -11.084 1.00 87.00 88 SER A O 1
ATOM 647 N N . ALA A 1 89 ? -1.985 -6.311 -10.462 1.00 85.19 89 ALA A N 1
ATOM 648 C CA . ALA A 1 89 ? -2.059 -5.728 -11.801 1.00 85.19 89 ALA A CA 1
ATOM 649 C C . ALA A 1 89 ? -0.674 -5.332 -12.343 1.00 85.19 89 ALA A C 1
ATOM 651 O O . ALA A 1 89 ? -0.375 -5.595 -13.506 1.00 85.19 89 ALA A O 1
ATOM 652 N N . ILE A 1 90 ? 0.197 -4.760 -11.505 1.00 84.38 90 ILE A N 1
ATOM 653 C CA . ILE A 1 90 ? 1.569 -4.399 -11.901 1.00 84.38 90 ILE A CA 1
ATOM 654 C C . ILE A 1 90 ? 2.372 -5.648 -12.288 1.00 84.38 90 ILE A C 1
ATOM 656 O O . ILE A 1 90 ? 3.050 -5.635 -13.313 1.00 84.38 90 ILE A O 1
ATOM 660 N N . TYR A 1 91 ? 2.256 -6.742 -11.529 1.00 82.81 91 TYR A N 1
ATOM 661 C CA . TYR A 1 91 ? 2.911 -8.013 -11.865 1.00 82.81 91 TYR A CA 1
ATOM 662 C C . TYR A 1 91 ? 2.402 -8.615 -13.184 1.00 82.81 91 TYR A C 1
ATOM 664 O O . TYR A 1 91 ? 3.194 -9.102 -13.994 1.00 82.81 91 TYR A O 1
ATOM 672 N N . LEU A 1 92 ? 1.089 -8.561 -13.429 1.00 83.12 92 LEU A N 1
ATOM 673 C CA . LEU A 1 92 ? 0.494 -9.026 -14.687 1.00 83.12 92 LEU A CA 1
ATOM 674 C C . LEU A 1 92 ? 0.982 -8.211 -15.886 1.00 83.12 92 LEU A C 1
ATOM 676 O O . LEU A 1 92 ? 1.320 -8.777 -16.921 1.00 83.12 92 LEU A O 1
ATOM 680 N N . VAL A 1 93 ? 1.062 -6.890 -15.741 1.00 81.19 93 VAL A N 1
ATOM 681 C CA . VAL A 1 93 ? 1.583 -6.012 -16.791 1.00 81.19 93 VAL A CA 1
ATOM 682 C C . VAL A 1 93 ? 3.071 -6.287 -17.023 1.00 81.19 93 VAL A C 1
ATOM 684 O O . VAL A 1 93 ? 3.458 -6.513 -18.163 1.00 81.19 93 VAL A O 1
ATOM 687 N N . GLY A 1 94 ? 3.898 -6.358 -15.975 1.00 76.94 94 GLY A N 1
ATOM 688 C CA . GLY A 1 94 ? 5.329 -6.667 -16.113 1.00 76.94 94 GLY A CA 1
ATOM 689 C C . GLY A 1 94 ? 5.577 -7.971 -16.879 1.00 76.94 94 GLY A C 1
ATOM 690 O O . GLY A 1 94 ? 6.256 -7.970 -17.904 1.00 76.94 94 GLY A O 1
ATOM 691 N N . SER A 1 95 ? 4.899 -9.047 -16.473 1.00 76.00 95 SER A N 1
ATOM 692 C CA . SER A 1 95 ? 5.013 -10.353 -17.136 1.00 76.00 95 SER A CA 1
ATOM 693 C C . SER A 1 95 ? 4.511 -10.360 -18.587 1.00 76.00 95 SER A C 1
ATOM 695 O O . SER A 1 95 ? 5.125 -11.008 -19.433 1.00 76.00 95 SER A O 1
ATOM 697 N N . ALA A 1 96 ? 3.451 -9.611 -18.913 1.00 75.56 96 ALA A N 1
ATOM 698 C CA . ALA A 1 96 ? 2.952 -9.485 -20.285 1.00 75.56 96 ALA A CA 1
ATOM 699 C C . ALA A 1 96 ? 3.905 -8.699 -21.208 1.00 75.56 96 ALA A C 1
ATOM 701 O O . ALA A 1 96 ? 3.956 -8.972 -22.407 1.00 75.56 96 ALA A O 1
ATOM 702 N N . PHE A 1 97 ? 4.671 -7.750 -20.661 1.00 75.31 97 PHE A N 1
ATOM 703 C CA . PHE A 1 97 ? 5.666 -6.963 -21.401 1.00 75.31 97 PHE A CA 1
ATOM 704 C C . PHE A 1 97 ? 7.084 -7.567 -21.366 1.00 75.31 97 PHE A C 1
ATOM 706 O O . PHE A 1 97 ? 8.004 -6.975 -21.930 1.00 75.31 97 PHE A O 1
ATOM 713 N N . GLY A 1 98 ? 7.267 -8.753 -20.769 1.00 62.88 98 GLY A N 1
ATOM 714 C CA . GLY A 1 98 ? 8.563 -9.444 -20.700 1.00 62.88 98 GLY A CA 1
ATOM 715 C C . GLY A 1 98 ? 9.578 -8.781 -19.761 1.00 62.88 98 GLY A C 1
ATOM 716 O O . GLY A 1 98 ? 10.782 -8.913 -19.984 1.00 62.88 98 GLY A O 1
ATOM 717 N N . LEU A 1 99 ? 9.083 -8.048 -18.758 1.00 58.06 99 LEU A N 1
ATOM 718 C CA . LEU A 1 99 ? 9.844 -7.355 -17.714 1.00 58.06 99 LEU A CA 1
ATOM 719 C C . LEU A 1 99 ? 9.884 -8.154 -16.408 1.00 58.06 99 LEU A C 1
ATOM 721 O O . LEU A 1 99 ? 8.851 -8.769 -16.051 1.00 58.06 99 LEU A O 1
#

Sequence (99 aa):
MNKKAFILILLGVLTLPNLAFAQVTIQSMVNAAVMTTLYIASGIIVILWIVTGLLFLTAQGAPDKVTQGRKALMASVAGTLLIIVATSAIYLVGSAFGL

Foldseek 3Di:
DPVVVVVVVVVVVVCVVVVVPVPPDPVVVVVVVVVVVLVVLVVVLVVLVVVLVVLVVPCPPVPVSVVVSVVSVVVSVVSVVVSVVVVVVVVVVCVVVVD